Protein AF-A0A965PL18-F1 (afdb_monomer)

Nearest PDB structures (foldseek):
  7y1t-assembly1_A  TM=4.116E-01  e=9.329E-01  Homo sapiens

pLDDT: mean 89.75, std 8.04, range [64.19, 97.5]

Secondary structure (DSSP, 8-state):
--SEEEEEE-S-S-HHHHHHHHHHHHH-SSEEEEEE---HHHHHH-EEE-TT--EEE---S-EEEE-TTS-EEEE---HHIIIIIIHHHHHHHHHHTTPPTT--S--EEEE----GGGGGG----SSTTEEEE-HHHHTT--HHHHHHHHHHTT-

Mean predicted aligned error: 6.05 Å

Foldseek 3Di:
DDQEAEAQDQVPDDPVVVVVVVVCCVPDPHYYHYWWPYHPVVLQPDWDADPVGDTDGDRQDWDWDADPVRDTDIDPRPCCCVPRPVVRVVVVCCVVQVPDPPDQDAREEAEDAQALVRVVVDDFDPHNNYGYDHVNNVVNGHPVNVVVVCVVVVD

Structure (mmCIF, N/CA/C/O backbone):
data_AF-A0A965PL18-F1
#
_entry.id   AF-A0A965PL18-F1
#
loop_
_atom_site.group_PDB
_atom_site.id
_atom_site.type_symbol
_atom_site.label_atom_id
_atom_site.label_alt_id
_atom_site.label_comp_id
_atom_site.label_asym_id
_atom_site.label_entity_id
_atom_site.label_seq_id
_atom_site.pdbx_PDB_ins_code
_atom_site.Cartn_x
_atom_site.Cartn_y
_atom_site.Cartn_z
_atom_site.occupancy
_atom_site.B_iso_or_equiv
_atom_site.auth_seq_id
_atom_site.auth_comp_id
_atom_site.auth_asym_id
_atom_site.auth_atom_id
_atom_site.pdbx_PDB_model_num
ATOM 1 N N . MET A 1 1 ? -12.264 3.794 13.728 1.00 83.81 1 MET A N 1
ATOM 2 C CA . MET A 1 1 ? -12.658 3.242 12.414 1.00 83.81 1 MET A CA 1
ATOM 3 C C . MET A 1 1 ? -11.939 4.048 11.337 1.00 83.81 1 MET A C 1
ATOM 5 O O . MET A 1 1 ? -11.843 5.251 11.543 1.00 83.81 1 MET A O 1
ATOM 9 N N . PRO A 1 2 ? -11.381 3.442 10.273 1.00 92.56 2 PRO A N 1
ATOM 10 C CA . PRO A 1 2 ? -10.757 4.189 9.177 1.00 92.56 2 PRO A CA 1
ATOM 11 C C . PRO A 1 2 ? -11.773 5.023 8.385 1.00 92.56 2 PRO A C 1
ATOM 13 O O . PRO A 1 2 ? -12.893 4.565 8.168 1.00 92.56 2 PRO A O 1
ATOM 16 N N . ASP A 1 3 ? -11.365 6.201 7.908 1.00 95.56 3 ASP A N 1
ATOM 17 C CA . ASP A 1 3 ? -12.209 7.070 7.071 1.00 95.56 3 ASP A CA 1
ATOM 18 C C . ASP A 1 3 ? -12.338 6.550 5.628 1.00 95.56 3 ASP A C 1
ATOM 20 O O . ASP A 1 3 ? -13.369 6.710 4.975 1.00 95.56 3 ASP A O 1
ATOM 24 N N . PHE A 1 4 ? -11.275 5.928 5.111 1.00 96.31 4 PHE A N 1
ATOM 25 C CA . PHE A 1 4 ? -11.208 5.344 3.772 1.00 96.31 4 PHE A CA 1
ATOM 26 C C . PHE A 1 4 ? -10.039 4.353 3.663 1.00 96.31 4 PHE A C 1
ATOM 28 O O . PHE A 1 4 ? -9.120 4.346 4.485 1.00 96.31 4 PHE A O 1
ATOM 35 N N . ALA A 1 5 ? -10.033 3.553 2.596 1.00 96.44 5 ALA A N 1
ATOM 36 C CA . ALA A 1 5 ? -8.890 2.741 2.181 1.00 96.44 5 ALA A CA 1
ATOM 37 C C . ALA A 1 5 ? -8.351 3.188 0.819 1.00 96.44 5 ALA A C 1
ATOM 39 O O . ALA A 1 5 ? -9.059 3.798 0.019 1.00 96.44 5 ALA A O 1
ATOM 40 N N . ILE A 1 6 ? -7.087 2.864 0.541 1.00 96.50 6 ILE A N 1
ATOM 41 C CA . ILE A 1 6 ? -6.459 3.094 -0.762 1.00 96.50 6 ILE A CA 1
ATOM 42 C C . ILE A 1 6 ? -5.868 1.774 -1.255 1.00 96.50 6 ILE A C 1
ATOM 44 O O . ILE A 1 6 ? -5.044 1.171 -0.570 1.00 96.50 6 ILE A O 1
ATOM 48 N N . PHE A 1 7 ? -6.260 1.356 -2.456 1.00 95.88 7 PHE A N 1
ATOM 49 C CA . PHE A 1 7 ? -5.701 0.201 -3.151 1.00 95.88 7 PHE A CA 1
ATOM 50 C C . PHE A 1 7 ? -4.806 0.678 -4.300 1.00 95.88 7 PHE A C 1
ATOM 52 O O . PHE A 1 7 ? -5.265 1.396 -5.188 1.00 95.88 7 PHE A O 1
ATOM 59 N N . ALA A 1 8 ? -3.525 0.306 -4.265 1.00 94.75 8 ALA A N 1
ATOM 60 C CA . ALA A 1 8 ? -2.568 0.631 -5.319 1.00 94.75 8 ALA A CA 1
ATOM 61 C C . ALA A 1 8 ? -2.538 -0.477 -6.377 1.00 94.75 8 ALA A C 1
ATOM 63 O O . ALA A 1 8 ? -1.843 -1.479 -6.211 1.00 94.75 8 ALA A O 1
ATOM 64 N N . ASP A 1 9 ? -3.298 -0.273 -7.447 1.00 93.62 9 ASP A N 1
ATOM 65 C CA . ASP A 1 9 ? -3.442 -1.207 -8.554 1.00 93.62 9 ASP A CA 1
ATOM 66 C C . ASP A 1 9 ? -2.266 -1.091 -9.532 1.00 93.62 9 ASP A C 1
ATOM 68 O O . ASP A 1 9 ? -2.050 -0.055 -10.175 1.00 93.62 9 ASP A O 1
ATOM 72 N N . THR A 1 10 ? -1.503 -2.177 -9.638 1.00 89.00 10 THR A N 1
ATOM 73 C CA . THR A 1 10 ? -0.370 -2.294 -10.563 1.00 89.00 10 THR A CA 1
ATOM 74 C C . THR A 1 10 ? -0.778 -2.785 -11.953 1.00 89.00 10 THR A C 1
ATOM 76 O O . THR A 1 10 ? 0.070 -2.802 -12.843 1.00 89.00 10 THR A O 1
ATOM 79 N N . GLN A 1 11 ? -2.053 -3.157 -12.143 1.00 90.00 11 GLN A N 1
ATOM 80 C CA . GLN A 1 11 ? -2.623 -3.762 -13.358 1.00 90.00 11 GLN A CA 1
ATOM 81 C C . GLN A 1 11 ? -1.965 -5.085 -13.791 1.00 90.00 11 GLN A C 1
ATOM 83 O O . GLN A 1 11 ? -2.224 -5.577 -14.886 1.00 90.00 11 GLN A O 1
ATOM 88 N N . ASP A 1 12 ? -1.134 -5.662 -12.922 1.00 88.75 12 ASP A N 1
ATOM 89 C CA . ASP A 1 12 ? -0.514 -6.982 -13.065 1.00 88.75 12 ASP A CA 1
ATOM 90 C C . ASP A 1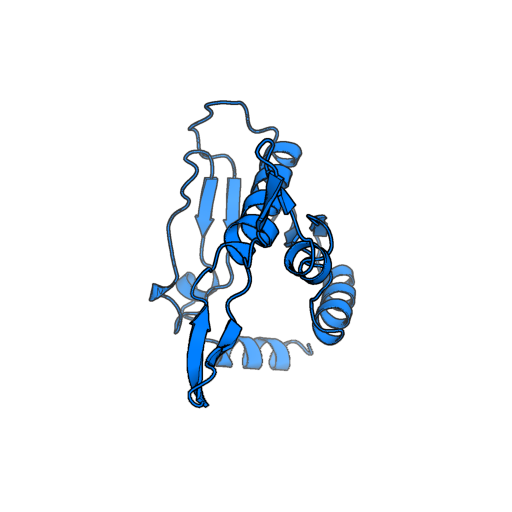 12 ? -0.749 -7.832 -11.795 1.00 88.75 12 ASP A C 1
ATOM 92 O O . ASP A 1 12 ? -0.023 -8.791 -11.532 1.00 88.75 12 ASP A O 1
ATOM 96 N N . GLU A 1 13 ? -1.737 -7.470 -10.965 1.00 90.19 13 GLU A N 1
ATOM 97 C CA . GLU A 1 13 ? -2.132 -8.303 -9.826 1.00 90.19 13 GLU A CA 1
ATOM 98 C C . GLU A 1 13 ? -2.907 -9.545 -10.334 1.00 90.19 13 GLU A C 1
ATOM 100 O O . GLU A 1 13 ? -3.606 -9.467 -11.348 1.00 90.19 13 GLU A O 1
ATOM 105 N N . PRO A 1 14 ? -2.817 -10.707 -9.663 1.00 93.69 14 PRO A N 1
ATOM 106 C CA . PRO A 1 14 ? -3.575 -11.894 -10.056 1.00 93.69 14 PRO A CA 1
ATOM 107 C C . PRO A 1 14 ? -5.095 -11.676 -10.040 1.00 93.69 14 PRO A C 1
ATOM 109 O O . PRO A 1 14 ? -5.617 -10.918 -9.223 1.00 93.69 14 PRO A O 1
ATOM 112 N N . GLU A 1 15 ? -5.834 -12.429 -10.861 1.00 94.88 15 GLU A N 1
ATOM 113 C CA . GLU A 1 15 ? -7.306 -12.359 -10.922 1.00 94.88 15 GLU A CA 1
ATOM 114 C C . GLU A 1 15 ? -7.969 -12.568 -9.546 1.00 94.88 15 GLU A C 1
ATOM 116 O O . GLU A 1 15 ? -8.959 -11.916 -9.213 1.00 94.88 15 GLU A O 1
ATOM 121 N N . SER A 1 16 ? -7.393 -13.436 -8.707 1.00 95.69 16 SER A N 1
ATOM 122 C CA . SER A 1 16 ? -7.862 -13.674 -7.338 1.00 95.69 16 SER A CA 1
ATOM 123 C C . SER A 1 16 ? -7.833 -12.414 -6.465 1.00 95.69 16 SER A C 1
ATOM 125 O O . SER A 1 16 ? -8.732 -12.229 -5.645 1.00 95.69 16 SER A O 1
ATOM 127 N N . VAL A 1 17 ? -6.862 -11.516 -6.668 1.00 94.88 17 VAL A N 1
ATOM 128 C CA . VAL A 1 17 ? -6.768 -10.240 -5.941 1.00 94.88 17 VAL A CA 1
ATOM 129 C C . VAL A 1 17 ? -7.922 -9.322 -6.324 1.00 94.88 17 VAL A C 1
ATOM 131 O O . VAL A 1 17 ? -8.533 -8.715 -5.446 1.00 94.88 17 VAL A O 1
ATOM 134 N N . TYR A 1 18 ? -8.268 -9.249 -7.611 1.00 95.56 18 TYR A N 1
ATOM 135 C CA . TYR A 1 18 ? -9.401 -8.444 -8.071 1.00 95.56 18 TYR A CA 1
ATOM 136 C C . TYR A 1 18 ? -10.740 -9.004 -7.581 1.00 95.56 18 TYR A C 1
ATOM 138 O O . TYR A 1 18 ? -11.554 -8.245 -7.057 1.00 95.56 18 TYR A O 1
ATOM 146 N N . LYS A 1 19 ? -10.932 -10.331 -7.638 1.00 96.06 19 LYS A N 1
ATOM 147 C CA . LYS A 1 19 ? -12.116 -11.001 -7.062 1.00 96.06 19 LYS A CA 1
ATOM 148 C C . LYS A 1 19 ? -12.283 -10.666 -5.581 1.00 96.06 19 LYS A C 1
ATOM 150 O O . LYS A 1 19 ? -13.376 -10.314 -5.139 1.00 96.06 19 LYS A O 1
ATOM 155 N N . TRP A 1 20 ? -11.188 -10.727 -4.825 1.00 94.56 20 TRP A N 1
ATOM 156 C CA . TRP A 1 20 ? -11.195 -10.398 -3.405 1.00 94.56 20 TRP A CA 1
ATOM 157 C C . TRP A 1 20 ? -11.470 -8.914 -3.144 1.00 94.56 20 TRP A C 1
ATOM 159 O O . TRP A 1 20 ? -12.250 -8.573 -2.257 1.00 94.56 20 TRP A O 1
ATOM 169 N N . LEU A 1 21 ? -10.894 -8.016 -3.946 1.00 95.38 21 LEU A N 1
ATOM 170 C CA . LEU A 1 21 ? -11.158 -6.581 -3.858 1.00 95.38 21 LEU A CA 1
ATOM 171 C C . LEU A 1 21 ? -12.643 -6.262 -4.085 1.00 95.38 21 LEU A C 1
ATOM 173 O O . LEU A 1 21 ? -13.212 -5.453 -3.352 1.00 95.38 21 LEU A O 1
ATOM 177 N N . ASP A 1 22 ? -13.279 -6.892 -5.070 1.00 95.25 22 ASP A N 1
ATOM 178 C CA . ASP A 1 22 ? -14.699 -6.683 -5.361 1.00 95.25 22 ASP A CA 1
ATOM 179 C C . ASP A 1 22 ? -15.621 -7.250 -4.282 1.00 95.25 22 ASP A C 1
ATOM 181 O O . ASP A 1 22 ? -16.677 -6.674 -4.015 1.00 95.25 22 ASP A O 1
ATOM 185 N N . TYR A 1 23 ?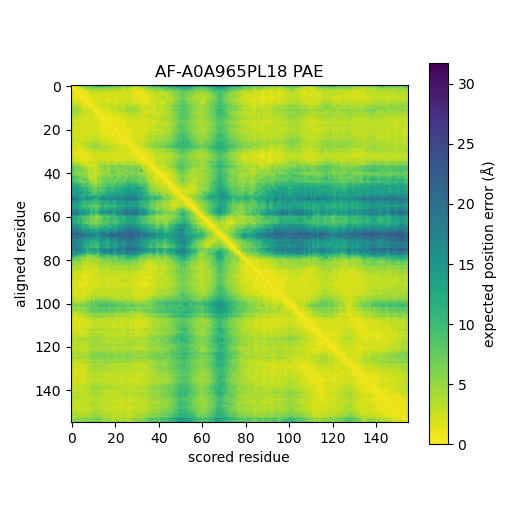 -15.212 -8.330 -3.617 1.00 94.44 23 TYR A N 1
ATOM 186 C CA . TYR A 1 23 ? -15.882 -8.821 -2.417 1.00 94.44 23 TYR A CA 1
ATOM 187 C C . TYR A 1 23 ? -15.748 -7.827 -1.251 1.00 94.44 23 TYR A C 1
ATOM 189 O O . TYR A 1 23 ? -16.755 -7.382 -0.698 1.00 94.44 23 TYR A O 1
ATOM 197 N N . ILE A 1 24 ? -14.523 -7.388 -0.939 1.00 93.69 24 ILE A N 1
ATOM 198 C CA . ILE A 1 24 ? -14.233 -6.459 0.163 1.00 93.69 24 ILE A CA 1
ATOM 199 C C . ILE A 1 24 ? -14.988 -5.130 0.010 1.00 93.69 24 ILE A C 1
ATOM 201 O O . ILE A 1 24 ? -15.517 -4.603 0.989 1.00 93.69 24 ILE A O 1
ATOM 205 N N . LYS A 1 25 ? -15.089 -4.589 -1.211 1.00 94.25 25 LYS A N 1
ATOM 206 C CA . LYS A 1 25 ? -15.848 -3.353 -1.484 1.00 94.25 25 LYS A CA 1
ATOM 207 C C . LYS A 1 25 ? -17.307 -3.418 -1.022 1.00 94.25 25 LYS A C 1
ATOM 209 O O . LYS A 1 25 ? -17.872 -2.370 -0.735 1.00 94.25 25 LYS A O 1
ATOM 214 N N . LYS A 1 26 ? -17.918 -4.608 -0.988 1.00 94.00 26 LYS A N 1
ATOM 215 C CA . LYS A 1 26 ? -19.327 -4.793 -0.606 1.00 94.00 26 LYS A CA 1
ATOM 216 C C . LYS A 1 26 ? -19.528 -4.831 0.907 1.00 94.00 26 LYS A C 1
ATOM 218 O O . LYS A 1 26 ? -20.599 -4.468 1.374 1.00 94.00 26 LYS A O 1
ATOM 223 N N . ILE A 1 27 ? -18.521 -5.287 1.650 1.00 93.31 27 ILE A N 1
ATOM 224 C CA . ILE A 1 27 ? -18.616 -5.504 3.102 1.00 93.31 27 ILE A CA 1
ATOM 225 C C . ILE A 1 27 ? -18.036 -4.347 3.921 1.00 93.31 27 ILE A C 1
ATOM 227 O O . ILE A 1 27 ? -18.384 -4.190 5.089 1.00 93.31 27 ILE A O 1
ATOM 231 N N . LEU A 1 28 ? -17.136 -3.541 3.347 1.00 92.62 28 LEU A N 1
ATOM 232 C CA . LEU A 1 28 ? -16.506 -2.452 4.087 1.00 92.62 28 LEU A CA 1
ATOM 233 C C . LEU A 1 28 ? -17.447 -1.247 4.245 1.00 92.62 28 LEU A C 1
ATOM 235 O O . LEU A 1 28 ? -18.054 -0.809 3.270 1.00 92.62 28 LEU A O 1
ATOM 239 N N . PRO A 1 29 ? -17.494 -0.629 5.440 1.00 94.44 29 PRO A N 1
ATOM 240 C CA . PRO A 1 29 ? -18.356 0.523 5.706 1.00 94.44 29 PRO A CA 1
ATOM 241 C C . PRO A 1 29 ? -17.775 1.855 5.197 1.00 94.44 29 PRO A C 1
ATOM 243 O O . PRO A 1 29 ? -18.353 2.911 5.435 1.00 94.44 29 PRO A O 1
ATOM 246 N N . PHE A 1 30 ? -16.616 1.834 4.534 1.00 94.50 30 PHE A N 1
ATOM 247 C CA . PHE A 1 30 ? -15.914 3.023 4.055 1.00 94.50 30 PHE A CA 1
ATOM 248 C C . PHE A 1 30 ? -15.434 2.850 2.613 1.00 94.50 30 PHE A C 1
ATOM 250 O O . PHE A 1 30 ? -15.252 1.742 2.105 1.00 94.50 30 PHE A O 1
ATOM 257 N N . LYS A 1 31 ? -15.189 3.978 1.942 1.00 95.12 31 LYS A N 1
ATOM 258 C CA . LYS A 1 31 ? -14.807 4.005 0.528 1.00 95.12 31 LYS A CA 1
ATOM 259 C C . LYS A 1 31 ? -13.388 3.476 0.310 1.00 95.12 31 LYS A C 1
ATOM 261 O O . LYS A 1 31 ? -12.456 3.843 1.025 1.00 95.12 31 LYS A O 1
ATOM 266 N N . ILE A 1 32 ? -13.210 2.691 -0.752 1.00 96.69 32 ILE A N 1
ATOM 267 C CA . ILE A 1 32 ? -11.893 2.28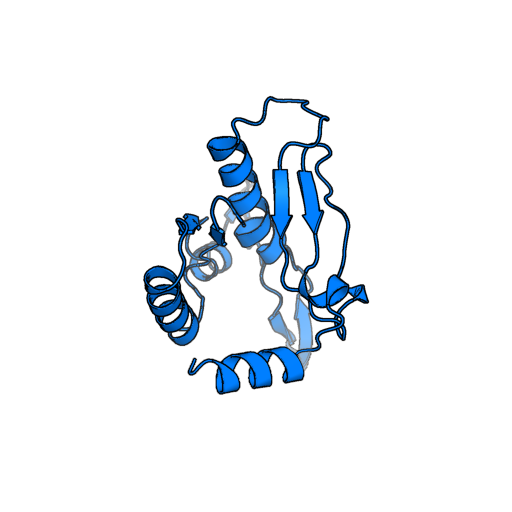6 -1.257 1.00 96.69 32 ILE A CA 1
ATOM 268 C C . ILE A 1 32 ? -11.544 3.138 -2.482 1.00 96.69 32 ILE A C 1
ATOM 270 O O . ILE A 1 32 ? -12.243 3.113 -3.495 1.00 96.69 32 ILE A O 1
ATOM 274 N N . HIS A 1 33 ? -10.446 3.883 -2.410 1.00 96.69 33 HIS A N 1
ATOM 275 C CA . HIS A 1 33 ? -9.883 4.610 -3.542 1.00 96.69 33 HIS A CA 1
ATOM 276 C C . HIS A 1 33 ? -8.875 3.731 -4.279 1.00 96.69 33 HIS A C 1
ATOM 278 O O . HIS A 1 33 ? -7.837 3.375 -3.727 1.00 96.69 33 HIS A O 1
ATOM 284 N N . ILE A 1 34 ? -9.155 3.411 -5.539 1.00 95.94 34 ILE A N 1
ATOM 285 C CA . ILE A 1 34 ? -8.205 2.705 -6.400 1.00 95.94 34 ILE A CA 1
ATOM 286 C C . ILE A 1 34 ? -7.306 3.738 -7.073 1.00 95.94 34 ILE A C 1
ATOM 288 O O . ILE A 1 34 ? -7.788 4.709 -7.658 1.00 95.94 34 ILE A O 1
ATOM 292 N N . VAL A 1 35 ? -5.996 3.546 -6.967 1.00 95.44 35 VAL A N 1
ATOM 293 C CA . VAL A 1 35 ? -4.984 4.393 -7.599 1.00 95.44 35 VAL A CA 1
ATOM 294 C C . VAL A 1 35 ? -4.065 3.527 -8.434 1.00 95.44 35 VAL A C 1
ATOM 296 O O . VAL A 1 35 ? -3.696 2.438 -8.014 1.00 95.44 35 VAL A O 1
ATOM 299 N N . THR A 1 36 ? -3.662 4.019 -9.598 1.00 92.38 36 THR A N 1
ATOM 300 C CA . THR A 1 36 ? -2.743 3.297 -10.477 1.00 92.38 36 THR A CA 1
ATOM 301 C C . THR A 1 36 ? -1.682 4.236 -11.041 1.00 92.38 36 THR A C 1
ATOM 303 O O . THR A 1 36 ? -1.901 5.444 -11.174 1.00 92.38 36 THR A O 1
ATOM 306 N N . LYS A 1 37 ? -0.512 3.677 -11.359 1.00 87.56 37 LYS A N 1
ATOM 307 C CA . LYS A 1 37 ? 0.528 4.323 -12.174 1.00 87.56 37 LYS A CA 1
ATOM 308 C C . LYS A 1 37 ? 0.541 3.754 -13.609 1.00 87.56 37 LYS A C 1
ATOM 310 O O . LYS A 1 37 ? 1.455 4.039 -14.377 1.00 87.56 37 LYS A O 1
ATOM 315 N N . GLY A 1 38 ? -0.475 2.969 -13.966 1.00 87.06 38 GLY A N 1
ATOM 316 C CA . GLY A 1 38 ? -0.514 2.146 -15.168 1.00 87.06 38 GLY A CA 1
ATOM 317 C C . GLY A 1 38 ? 0.109 0.772 -14.939 1.00 87.06 38 GLY A C 1
ATOM 318 O O . GLY A 1 38 ? 0.497 0.430 -13.818 1.00 87.06 38 GLY A O 1
ATOM 319 N N . LYS A 1 39 ? 0.216 0.013 -16.027 1.00 84.81 39 LYS A N 1
ATOM 320 C CA . LYS A 1 39 ? 0.678 -1.370 -16.027 1.00 84.81 39 LYS A CA 1
ATOM 321 C C . LYS A 1 39 ? 2.181 -1.474 -15.788 1.00 84.81 39 LYS A C 1
ATOM 323 O O . LYS A 1 39 ? 2.989 -0.776 -16.415 1.00 84.81 39 LYS A O 1
ATOM 328 N N . LEU A 1 40 ? 2.567 -2.310 -14.829 1.00 81.75 40 LEU A N 1
ATOM 329 C CA . LEU A 1 40 ? 3.960 -2.491 -14.428 1.00 81.75 40 LEU A CA 1
ATOM 330 C C . LEU A 1 40 ? 4.760 -3.200 -15.532 1.00 81.75 40 LEU A C 1
ATOM 332 O O . LEU A 1 40 ? 5.883 -2.782 -15.828 1.00 81.75 40 LEU A O 1
ATOM 336 N N . SER A 1 41 ? 4.174 -4.212 -16.169 1.00 81.62 41 SER A N 1
ATOM 337 C CA . SER A 1 41 ? 4.762 -4.972 -17.275 1.00 81.62 41 SER A CA 1
ATOM 338 C C . SER A 1 41 ? 5.051 -4.088 -18.490 1.00 81.62 41 SER A C 1
ATOM 340 O O . SER A 1 41 ? 6.180 -4.094 -18.982 1.00 81.62 41 SER A O 1
ATOM 342 N N . ASP A 1 42 ? 4.114 -3.227 -18.893 1.00 83.75 42 ASP A N 1
ATOM 343 C CA . ASP A 1 42 ? 4.322 -2.290 -20.007 1.00 83.75 42 ASP A CA 1
ATOM 344 C C . ASP A 1 42 ? 5.506 -1.347 -19.745 1.00 83.75 42 ASP A C 1
ATOM 346 O O . ASP A 1 42 ? 6.342 -1.103 -20.619 1.00 83.75 42 ASP A O 1
ATOM 350 N N . SER A 1 43 ? 5.631 -0.831 -18.518 1.00 80.06 43 SER A N 1
ATOM 351 C CA . SER A 1 43 ? 6.766 0.028 -18.170 1.00 80.06 43 SER A CA 1
ATOM 352 C C . SER A 1 43 ? 8.091 -0.727 -18.101 1.00 80.06 43 SER A C 1
ATOM 354 O O . SER A 1 43 ? 9.132 -0.099 -18.310 1.00 80.06 43 SER A O 1
ATOM 356 N N . ALA A 1 44 ? 8.081 -2.014 -17.759 1.00 77.94 44 ALA A N 1
ATOM 357 C CA . ALA A 1 44 ? 9.287 -2.834 -17.708 1.00 77.94 44 ALA A CA 1
ATOM 358 C C . ALA A 1 44 ? 9.805 -3.167 -19.116 1.00 77.94 44 ALA A C 1
ATOM 360 O O . ALA A 1 44 ? 11.015 -3.203 -19.328 1.00 77.94 44 ALA A O 1
ATOM 361 N N . LEU A 1 45 ? 8.898 -3.342 -20.081 1.00 81.06 45 LEU A N 1
ATOM 362 C CA . LEU A 1 45 ? 9.221 -3.645 -21.478 1.00 81.06 45 LEU A CA 1
ATOM 363 C C . LEU A 1 45 ? 9.594 -2.402 -22.302 1.00 81.06 45 LEU A C 1
ATOM 365 O O . LEU A 1 45 ? 10.137 -2.515 -23.401 1.00 81.06 45 LEU A O 1
ATOM 369 N N . LYS A 1 46 ? 9.334 -1.198 -21.785 1.00 82.50 46 LYS A N 1
ATOM 370 C CA . LYS A 1 46 ? 9.596 0.048 -22.508 1.00 82.50 46 LYS A CA 1
ATOM 371 C C . LYS A 1 46 ? 11.093 0.354 -22.609 1.00 82.50 46 LYS A C 1
ATOM 373 O O . LYS A 1 46 ? 11.733 0.727 -21.622 1.00 82.50 46 LYS A O 1
ATOM 378 N N . MET A 1 47 ? 11.625 0.314 -23.831 1.00 81.81 47 MET A N 1
ATOM 379 C CA . MET A 1 47 ? 12.961 0.824 -24.133 1.00 81.81 47 MET A CA 1
ATOM 380 C C . MET A 1 47 ? 12.974 2.355 -24.099 1.00 81.81 47 MET A C 1
ATOM 382 O O . MET A 1 47 ? 12.133 3.012 -24.714 1.00 81.81 47 MET A O 1
ATOM 386 N N . ARG A 1 48 ? 13.927 2.935 -23.369 1.00 82.56 48 ARG A N 1
ATOM 387 C CA . ARG A 1 48 ? 14.120 4.385 -23.267 1.00 82.56 48 ARG A CA 1
ATOM 388 C C . ARG A 1 48 ? 15.362 4.791 -24.042 1.00 82.56 48 ARG A C 1
ATOM 390 O O . ARG A 1 48 ? 16.321 4.028 -24.102 1.00 82.56 48 ARG A O 1
ATOM 397 N N . VAL A 1 49 ? 15.327 5.988 -24.617 1.00 85.75 49 VAL A N 1
ATOM 398 C CA . VAL A 1 49 ? 16.446 6.575 -25.358 1.00 85.75 49 VAL A CA 1
ATOM 399 C C . VAL A 1 49 ? 16.802 7.894 -24.687 1.00 85.75 49 VAL A C 1
ATOM 401 O O . VAL A 1 49 ? 15.923 8.726 -24.458 1.00 85.75 49 VAL A O 1
ATOM 404 N N . THR A 1 50 ? 18.059 8.056 -24.297 1.00 86.81 50 THR A N 1
ATOM 405 C CA . THR A 1 50 ? 18.573 9.326 -23.775 1.00 86.81 50 THR A CA 1
ATOM 406 C C . THR A 1 50 ? 18.771 10.339 -24.907 1.00 86.81 50 THR A C 1
ATOM 408 O O . THR A 1 50 ? 18.761 9.983 -26.084 1.00 86.81 50 THR A O 1
ATOM 411 N N . SER A 1 51 ? 18.969 11.616 -24.571 1.00 86.19 51 SER A N 1
ATOM 412 C CA . SER A 1 51 ? 19.222 12.670 -25.568 1.00 86.19 51 SER A CA 1
ATOM 413 C C . SER A 1 51 ? 20.491 12.433 -26.398 1.00 86.19 51 SER A C 1
ATOM 415 O O . SER A 1 51 ? 20.559 12.873 -27.537 1.00 86.19 51 SER A O 1
ATOM 417 N N . ASP A 1 52 ? 21.473 11.709 -25.852 1.00 89.75 52 ASP A N 1
ATOM 418 C CA . ASP A 1 52 ? 22.692 11.240 -26.529 1.00 89.75 52 ASP A CA 1
ATOM 419 C C . ASP A 1 52 ? 22.502 9.909 -27.290 1.00 89.75 52 ASP A C 1
ATOM 421 O O . ASP A 1 52 ? 23.471 9.308 -27.744 1.00 89.75 52 ASP A O 1
ATOM 425 N N . GLY A 1 53 ? 21.263 9.423 -27.440 1.00 87.25 53 GLY A N 1
ATOM 426 C CA . GLY A 1 53 ? 20.924 8.262 -28.273 1.00 87.25 53 GLY A CA 1
ATOM 427 C C . GLY A 1 53 ? 21.129 6.892 -27.618 1.00 87.25 53 GLY A C 1
ATOM 428 O O . GLY A 1 53 ? 20.859 5.865 -28.247 1.00 87.25 53 GLY A O 1
ATOM 429 N N . ARG A 1 54 ? 21.567 6.832 -26.353 1.00 85.69 54 ARG A N 1
ATOM 430 C CA . ARG A 1 54 ? 21.773 5.560 -25.645 1.00 85.69 54 ARG A CA 1
ATOM 431 C C . ARG A 1 54 ? 20.438 4.917 -25.302 1.00 85.69 54 ARG A C 1
ATOM 433 O O . ARG A 1 54 ? 19.547 5.551 -24.736 1.00 85.69 54 ARG A O 1
ATOM 440 N N . LYS A 1 55 ? 20.321 3.628 -25.6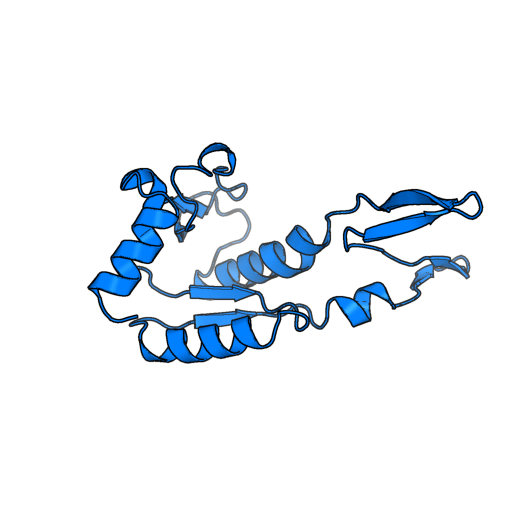12 1.00 84.69 55 LYS A N 1
ATOM 441 C CA . LYS A 1 55 ? 19.140 2.820 -25.308 1.00 84.69 55 LYS A CA 1
ATOM 442 C C . LYS A 1 55 ? 19.323 2.117 -23.969 1.00 84.69 55 LYS A C 1
ATOM 444 O O . LYS A 1 55 ? 20.342 1.472 -23.746 1.00 84.69 55 LYS A O 1
ATOM 449 N N . PHE A 1 56 ? 18.339 2.227 -23.087 1.00 77.06 56 PHE A N 1
ATOM 450 C CA . PHE A 1 56 ? 18.349 1.547 -21.795 1.00 77.06 56 PHE A CA 1
ATOM 451 C C . PHE A 1 56 ? 16.934 1.173 -21.364 1.00 77.06 56 PHE A C 1
ATOM 453 O O . PHE A 1 56 ? 15.968 1.889 -21.643 1.00 77.06 56 PHE A O 1
ATOM 460 N N . SER A 1 57 ? 16.791 0.039 -20.683 1.00 73.31 57 SER A N 1
ATOM 461 C CA . SER A 1 57 ? 15.555 -0.338 -19.996 1.00 73.31 57 SER A CA 1
ATOM 462 C C . SER A 1 57 ? 15.700 -0.026 -18.514 1.00 73.31 57 SER A C 1
ATOM 464 O O . SER A 1 57 ? 16.788 -0.072 -17.941 1.00 73.31 57 SER A O 1
ATOM 466 N N . THR A 1 58 ? 14.588 0.311 -17.868 1.00 69.56 58 THR A N 1
ATOM 467 C CA . THR A 1 58 ? 14.547 0.415 -16.410 1.00 69.56 58 THR A CA 1
ATOM 468 C C . THR A 1 58 ? 13.860 -0.820 -15.858 1.00 69.56 58 THR A C 1
ATOM 470 O O . THR A 1 58 ? 12.633 -0.855 -15.779 1.00 69.56 58 THR A O 1
ATOM 473 N N . THR A 1 59 ? 14.632 -1.828 -15.463 1.00 68.00 59 THR A N 1
ATOM 474 C CA . THR A 1 59 ? 14.077 -3.011 -14.800 1.00 68.00 59 THR A CA 1
ATOM 475 C C . THR A 1 59 ? 13.821 -2.680 -13.334 1.00 68.00 59 THR A C 1
ATOM 477 O O . THR A 1 59 ? 14.733 -2.687 -12.515 1.00 68.00 59 THR A O 1
ATOM 480 N N . SER A 1 60 ? 12.580 -2.329 -12.994 1.00 70.00 60 SER A N 1
ATOM 481 C CA . SER A 1 60 ? 12.163 -2.047 -11.610 1.00 70.00 60 SER A CA 1
ATOM 482 C C . SER A 1 60 ? 11.620 -3.266 -10.865 1.00 70.00 60 SER A C 1
ATOM 484 O O . SER A 1 60 ? 11.269 -3.151 -9.688 1.00 70.00 60 SER A O 1
ATOM 486 N N . ILE A 1 61 ? 11.487 -4.390 -11.574 1.00 77.88 61 ILE A N 1
ATOM 487 C CA . ILE A 1 61 ? 10.936 -5.651 -11.084 1.00 77.88 61 ILE A CA 1
ATOM 488 C C . ILE A 1 61 ? 12.106 -6.556 -10.687 1.00 77.88 61 ILE A C 1
ATOM 490 O O . ILE A 1 61 ? 13.002 -6.769 -11.507 1.00 77.88 61 ILE A O 1
ATOM 494 N N . PRO A 1 62 ? 12.112 -7.106 -9.463 1.00 75.25 62 PRO A N 1
ATOM 495 C CA . PRO A 1 62 ? 13.102 -8.099 -9.095 1.00 75.25 62 PRO A CA 1
ATOM 496 C C . PRO A 1 62 ? 12.847 -9.374 -9.898 1.00 75.25 62 PRO A C 1
ATOM 498 O O . PRO A 1 62 ? 11.783 -9.978 -9.778 1.00 75.25 62 PRO A O 1
ATOM 501 N N . LEU A 1 63 ? 13.822 -9.778 -10.706 1.00 78.50 63 LEU A N 1
ATOM 502 C CA . LEU A 1 63 ? 13.729 -10.978 -11.528 1.00 78.50 63 LEU A CA 1
ATOM 503 C C . LEU A 1 63 ? 15.031 -11.769 -11.483 1.00 78.50 63 LEU A C 1
ATOM 505 O O . LEU A 1 63 ? 16.113 -11.214 -11.265 1.00 78.50 63 LEU A O 1
ATOM 509 N N . PHE A 1 64 ? 14.902 -13.077 -11.657 1.00 80.88 64 PHE A N 1
ATOM 510 C CA . PHE A 1 64 ? 16.033 -13.960 -11.886 1.00 80.88 64 PHE A CA 1
ATOM 511 C C . PHE A 1 64 ? 16.291 -14.023 -13.390 1.00 80.88 64 PHE A C 1
ATOM 513 O O . PHE A 1 64 ? 15.353 -14.090 -14.181 1.00 80.88 64 PHE A O 1
ATOM 520 N N . SER A 1 65 ? 17.557 -13.953 -13.775 1.00 76.62 65 SER A N 1
ATOM 521 C CA . SER A 1 65 ? 18.005 -13.985 -15.165 1.00 76.62 65 SER A CA 1
ATOM 522 C C . SER A 1 65 ? 19.075 -15.053 -15.313 1.00 76.62 65 SER A C 1
ATOM 524 O O . SER A 1 65 ? 19.950 -15.149 -14.457 1.00 76.62 65 SER A O 1
ATOM 526 N N . HIS A 1 66 ? 19.055 -15.813 -16.398 1.00 79.00 66 HIS A N 1
ATOM 527 C CA . HIS A 1 66 ? 20.163 -16.705 -16.724 1.00 79.00 66 HIS A CA 1
ATOM 528 C C . HIS A 1 66 ? 21.252 -15.925 -17.462 1.00 79.00 66 HIS A C 1
ATOM 530 O O . HIS A 1 66 ? 20.954 -15.191 -18.404 1.00 79.00 66 HIS A O 1
ATOM 536 N N . GLY A 1 67 ? 22.495 -16.048 -16.999 1.00 74.38 67 GLY A N 1
ATOM 537 C CA . GLY A 1 67 ? 23.669 -15.636 -17.762 1.00 74.38 67 GLY A CA 1
ATOM 538 C C . GLY A 1 67 ? 23.948 -16.612 -18.904 1.00 74.38 67 GLY A C 1
ATOM 539 O O . GLY A 1 67 ? 23.450 -17.739 -18.902 1.00 74.38 67 GLY A O 1
ATOM 540 N N . GLU A 1 68 ? 24.769 -16.194 -19.866 1.00 76.50 68 GLU A N 1
ATOM 541 C CA . GLU A 1 68 ? 25.219 -17.055 -20.974 1.00 76.50 68 GLU A CA 1
ATOM 542 C C . GLU A 1 68 ? 25.972 -18.303 -20.482 1.00 76.50 68 GLU A C 1
ATOM 544 O O . GLU A 1 68 ? 25.946 -19.344 -21.128 1.00 76.50 68 GLU A O 1
ATOM 549 N N . ASP A 1 69 ? 26.581 -18.228 -19.297 1.00 81.19 69 ASP A N 1
ATOM 550 C CA . ASP A 1 69 ? 27.272 -19.325 -18.617 1.00 81.19 69 ASP A CA 1
ATOM 551 C C . ASP A 1 69 ? 26.332 -20.252 -17.817 1.00 81.19 69 ASP A C 1
ATOM 553 O O . ASP A 1 69 ? 26.790 -21.100 -17.050 1.00 81.19 69 ASP A O 1
ATOM 557 N N . GLY A 1 70 ? 25.013 -20.073 -17.944 1.00 79.00 70 GLY A N 1
ATOM 558 C CA . GLY A 1 70 ? 23.996 -20.836 -17.222 1.00 79.00 70 GLY A CA 1
ATOM 559 C C . GLY A 1 70 ? 23.832 -20.438 -15.752 1.00 79.00 70 GLY A C 1
ATOM 560 O O . GLY A 1 70 ? 22.929 -20.952 -15.083 1.00 79.00 70 GLY A O 1
ATOM 561 N N . LYS A 1 71 ? 24.640 -19.505 -15.224 1.00 81.38 71 LYS A N 1
ATOM 562 C CA . LYS A 1 71 ? 24.502 -19.052 -13.836 1.00 81.38 71 LYS A CA 1
ATOM 563 C C . LYS A 1 71 ? 23.244 -18.211 -13.662 1.00 81.38 71 LYS A C 1
ATOM 565 O O . LYS A 1 71 ? 22.894 -17.375 -14.494 1.00 81.38 71 LYS A O 1
ATOM 570 N N . ILE A 1 72 ? 22.576 -18.402 -12.527 1.00 79.62 72 ILE A N 1
ATOM 571 C CA . ILE A 1 72 ? 21.408 -17.606 -12.153 1.00 79.62 72 ILE A CA 1
ATOM 572 C C . ILE A 1 72 ? 21.893 -16.263 -11.597 1.00 79.62 72 ILE A C 1
ATOM 574 O O . ILE A 1 72 ? 22.376 -16.166 -10.469 1.00 79.62 72 ILE A O 1
ATOM 578 N N . GLY A 1 73 ? 21.745 -15.214 -12.396 1.00 76.06 73 GLY A N 1
ATOM 579 C CA . GLY A 1 73 ? 21.835 -13.827 -11.966 1.00 76.06 73 GLY A CA 1
ATOM 580 C C . GLY A 1 73 ? 20.536 -13.358 -11.309 1.00 76.06 73 GLY A C 1
ATOM 581 O O . GLY A 1 73 ? 19.441 -13.841 -11.604 1.00 76.06 73 GLY A O 1
ATOM 582 N N . LYS A 1 74 ? 20.645 -12.382 -10.405 1.00 75.19 74 LYS A N 1
ATOM 583 C CA . LYS A 1 74 ? 19.496 -11.743 -9.759 1.00 75.19 74 LYS A CA 1
ATOM 584 C C . LYS A 1 74 ? 19.525 -10.248 -10.016 1.00 75.19 74 LYS A C 1
ATOM 586 O O . LYS A 1 74 ? 20.406 -9.544 -9.525 1.00 75.19 74 LYS A O 1
ATOM 591 N N . ILE A 1 75 ? 18.510 -9.743 -10.705 1.00 72.12 75 ILE A N 1
ATOM 592 C CA . ILE A 1 75 ? 18.302 -8.307 -10.849 1.00 72.12 75 ILE A CA 1
ATOM 593 C C . ILE A 1 75 ? 17.647 -7.804 -9.561 1.00 72.12 75 ILE A C 1
ATOM 595 O O . ILE A 1 75 ? 16.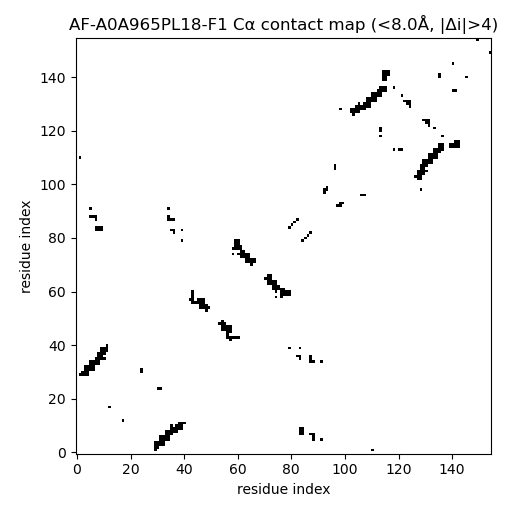478 -8.056 -9.278 1.00 72.12 75 ILE A O 1
ATOM 599 N N . GLY A 1 76 ? 18.442 -7.131 -8.729 1.00 64.19 76 GLY A N 1
ATOM 600 C CA . GLY A 1 76 ? 18.058 -6.727 -7.374 1.00 64.19 76 GLY A CA 1
ATOM 601 C C . GLY A 1 76 ? 17.247 -5.433 -7.270 1.00 64.19 76 GLY A C 1
ATOM 602 O O . GLY A 1 76 ? 16.930 -5.021 -6.152 1.00 64.19 76 GLY A O 1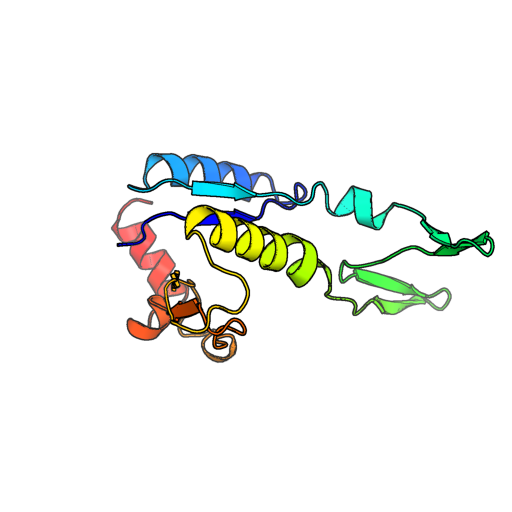
ATOM 603 N N . TYR A 1 77 ? 16.922 -4.767 -8.381 1.00 65.75 77 TYR A N 1
ATOM 604 C CA . TYR A 1 77 ? 16.208 -3.491 -8.346 1.00 65.75 77 TYR A CA 1
ATOM 605 C C . TYR A 1 77 ? 14.771 -3.689 -7.844 1.00 65.75 77 TYR A C 1
ATOM 607 O O . TYR A 1 77 ? 13.916 -4.235 -8.532 1.00 65.75 77 TYR A O 1
ATOM 615 N N . ARG A 1 78 ? 14.498 -3.218 -6.621 1.00 66.62 78 ARG A N 1
ATOM 616 C CA . ARG A 1 78 ? 13.167 -3.235 -5.984 1.00 66.62 78 ARG A CA 1
ATOM 617 C C . ARG A 1 78 ? 12.523 -1.849 -5.992 1.00 66.62 78 ARG A C 1
ATOM 619 O O . ARG A 1 78 ? 12.011 -1.384 -4.973 1.00 66.62 78 ARG A O 1
ATOM 626 N N . SER A 1 79 ? 12.602 -1.140 -7.115 1.00 75.62 79 SER A N 1
ATOM 627 C CA . SER A 1 79 ? 12.003 0.194 -7.231 1.00 75.62 79 SER A CA 1
ATOM 628 C C . SER A 1 79 ? 10.497 0.136 -7.507 1.00 75.62 79 SER A C 1
ATOM 630 O O . SER A 1 79 ? 9.806 1.110 -7.204 1.00 75.62 79 SER A O 1
ATOM 632 N N . CYS A 1 80 ? 9.952 -1.002 -7.964 1.00 77.50 80 CYS A N 1
ATOM 633 C CA . CYS A 1 80 ? 8.520 -1.155 -8.242 1.00 77.50 80 CYS A CA 1
ATOM 634 C C . CYS A 1 80 ? 7.633 -0.851 -7.023 1.00 77.50 80 CYS A C 1
ATOM 636 O O . CYS A 1 80 ? 6.677 -0.097 -7.160 1.00 77.50 80 CYS A O 1
ATOM 638 N N . THR A 1 81 ? 7.970 -1.327 -5.818 1.00 81.50 81 THR A N 1
ATOM 639 C CA . THR A 1 81 ? 7.175 -1.052 -4.605 1.00 81.50 81 THR A CA 1
ATOM 640 C C . THR A 1 81 ? 7.089 0.442 -4.309 1.00 81.50 81 THR A C 1
ATOM 642 O O . THR A 1 81 ? 6.019 0.963 -3.999 1.00 81.50 81 THR A O 1
ATOM 645 N N . SER A 1 82 ? 8.211 1.153 -4.429 1.00 84.62 82 SER A N 1
ATOM 646 C CA . SER A 1 82 ? 8.246 2.603 -4.229 1.00 84.62 82 SER A CA 1
ATOM 647 C C . SER A 1 82 ? 7.400 3.322 -5.282 1.00 84.62 82 SER A C 1
ATOM 649 O O . SER A 1 82 ? 6.571 4.169 -4.953 1.00 84.62 82 SER A O 1
ATOM 651 N N . GLU A 1 83 ? 7.580 2.950 -6.549 1.00 84.94 83 GLU A N 1
ATOM 652 C CA . GLU A 1 83 ? 6.991 3.641 -7.692 1.00 84.94 83 GLU A CA 1
ATOM 653 C C . GLU A 1 83 ? 5.505 3.359 -7.896 1.00 84.94 83 GLU A C 1
ATOM 655 O O . GLU A 1 83 ? 4.765 4.281 -8.218 1.00 84.94 83 GLU A O 1
ATOM 660 N N . TYR A 1 84 ? 5.078 2.111 -7.735 1.00 86.81 84 TYR A N 1
ATOM 661 C CA . TYR A 1 84 ? 3.730 1.655 -8.074 1.00 86.81 84 TYR A CA 1
ATOM 662 C C . TYR A 1 84 ? 2.827 1.491 -6.856 1.00 86.81 84 TYR A C 1
ATOM 664 O O . TYR A 1 84 ? 1.613 1.503 -7.015 1.00 86.81 84 TYR A O 1
ATOM 672 N N . LYS A 1 85 ? 3.390 1.381 -5.644 1.00 85.69 85 LYS A N 1
ATOM 673 C CA . LYS A 1 85 ? 2.596 1.262 -4.410 1.00 85.69 85 LYS A CA 1
ATOM 674 C C . LYS A 1 85 ? 2.716 2.515 -3.546 1.00 85.69 85 LYS A C 1
ATOM 676 O O . LYS A 1 85 ? 1.741 3.239 -3.376 1.00 85.69 85 LYS A O 1
ATOM 681 N N . ILE A 1 86 ? 3.916 2.837 -3.061 1.00 90.12 86 ILE A N 1
ATOM 682 C CA . ILE A 1 86 ? 4.105 3.916 -2.072 1.00 90.12 86 ILE A CA 1
ATOM 683 C C . ILE A 1 86 ? 3.763 5.294 -2.656 1.00 90.12 86 ILE A C 1
ATOM 685 O O . ILE A 1 86 ? 2.944 6.014 -2.087 1.00 90.12 86 ILE A O 1
ATOM 689 N N . LYS A 1 87 ? 4.358 5.676 -3.794 1.00 92.12 87 LYS A N 1
ATOM 690 C CA . LYS A 1 87 ? 4.145 7.006 -4.389 1.00 92.12 87 LYS A CA 1
ATOM 691 C C . LYS A 1 87 ? 2.677 7.274 -4.763 1.00 92.12 87 LYS A C 1
ATOM 693 O O . LYS A 1 87 ? 2.195 8.350 -4.402 1.00 92.12 87 LYS A O 1
ATOM 698 N N . PRO A 1 88 ? 1.943 6.354 -5.426 1.00 94.56 88 PRO A N 1
ATOM 699 C CA . PRO A 1 88 ? 0.526 6.559 -5.724 1.00 94.56 88 PRO A CA 1
ATOM 700 C C . PRO A 1 88 ? -0.337 6.713 -4.468 1.00 94.56 88 PRO A C 1
ATOM 702 O O . PRO A 1 88 ? -1.159 7.628 -4.414 1.00 94.56 88 PRO A O 1
ATOM 705 N N . ILE A 1 89 ? -0.101 5.895 -3.433 1.00 95.00 89 ILE A N 1
ATOM 706 C CA . ILE A 1 89 ? -0.817 5.998 -2.151 1.00 95.00 89 ILE A CA 1
ATOM 707 C C . ILE A 1 89 ? -0.564 7.361 -1.507 1.00 95.00 89 ILE A C 1
ATOM 709 O O . ILE A 1 89 ? -1.511 8.069 -1.177 1.00 95.00 89 ILE A O 1
ATOM 713 N N . VAL A 1 90 ? 0.702 7.769 -1.377 1.00 93.56 90 VAL A N 1
ATOM 714 C CA . VAL A 1 90 ? 1.063 9.050 -0.749 1.00 93.56 90 VAL A CA 1
ATOM 715 C C . VAL A 1 90 ? 0.503 10.235 -1.537 1.00 93.56 90 VAL A C 1
ATOM 717 O O . VAL A 1 90 ? 0.011 11.187 -0.935 1.00 93.56 90 VAL A O 1
ATOM 720 N N . LYS A 1 91 ? 0.519 10.182 -2.877 1.00 94.94 91 LYS A N 1
ATOM 721 C CA . LYS A 1 91 ? -0.102 11.215 -3.721 1.00 94.94 91 LYS A CA 1
ATOM 722 C C . LYS A 1 91 ? -1.594 11.345 -3.413 1.00 94.94 91 LYS A C 1
ATOM 724 O O . LYS A 1 91 ? -2.073 12.461 -3.232 1.00 94.94 91 LYS A O 1
ATOM 729 N N . LYS A 1 92 ? -2.309 10.222 -3.311 1.00 96.56 92 LYS A N 1
ATOM 730 C CA . LYS A 1 92 ? -3.747 10.233 -3.035 1.00 96.56 92 LYS A CA 1
ATOM 731 C C . LYS A 1 92 ? -4.075 10.650 -1.604 1.00 96.56 92 LYS A C 1
ATOM 733 O O . LYS A 1 92 ? -5.030 11.389 -1.410 1.00 96.56 92 LYS A O 1
ATOM 738 N N . LEU A 1 93 ? -3.259 10.269 -0.622 1.00 95.56 93 LEU A N 1
ATOM 739 C CA . LEU A 1 93 ? -3.382 10.764 0.754 1.00 95.56 93 LEU A CA 1
ATOM 740 C C . LEU A 1 93 ? -3.227 12.284 0.824 1.00 95.56 93 LEU A C 1
ATOM 742 O O . LEU A 1 93 ? -4.014 12.949 1.487 1.00 95.56 93 LEU A O 1
ATOM 746 N N . ARG A 1 94 ? -2.245 12.850 0.109 1.00 94.88 94 ARG A N 1
ATOM 747 C CA . ARG A 1 94 ? -2.054 14.307 0.058 1.00 94.88 94 ARG A CA 1
ATOM 748 C C . ARG A 1 94 ? -3.270 15.031 -0.511 1.00 94.88 94 ARG A C 1
ATOM 750 O O . ARG A 1 94 ? -3.615 16.091 -0.003 1.00 94.88 94 ARG A O 1
ATOM 757 N N . GLU A 1 95 ? -3.898 14.457 -1.533 1.00 95.44 95 GLU A N 1
ATOM 758 C CA . GLU A 1 95 ? -5.123 14.980 -2.141 1.00 95.44 95 GLU A CA 1
ATOM 759 C C . GLU A 1 95 ? -6.314 14.895 -1.172 1.00 95.44 95 GLU A C 1
ATOM 761 O O . GLU A 1 95 ? -6.928 15.914 -0.871 1.00 95.44 95 GLU A O 1
ATOM 766 N N . LEU A 1 96 ? -6.607 13.704 -0.639 1.00 95.56 96 LEU A N 1
ATOM 767 C CA . LEU A 1 96 ? -7.783 13.460 0.205 1.00 95.56 96 LEU A CA 1
ATOM 768 C C . LEU A 1 96 ? -7.707 14.182 1.554 1.00 95.56 96 LEU A C 1
ATOM 770 O O . LEU A 1 96 ? -8.700 14.735 2.014 1.00 95.56 96 LEU A O 1
ATOM 774 N N . CYS A 1 97 ? -6.528 14.206 2.173 1.00 94.81 97 CYS A N 1
ATOM 775 C CA . CYS A 1 97 ? -6.308 14.843 3.471 1.00 94.81 97 CYS A CA 1
ATOM 776 C C . CYS A 1 97 ? -5.839 16.302 3.347 1.00 94.81 97 CYS A C 1
ATOM 778 O O . CYS A 1 97 ? -5.451 16.898 4.349 1.00 94.81 97 CYS A O 1
ATOM 780 N N . GLN A 1 98 ? -5.836 16.868 2.131 1.00 94.75 98 GLN A N 1
ATOM 781 C CA . GLN A 1 98 ? -5.487 18.269 1.849 1.00 94.75 98 GLN A CA 1
ATOM 782 C C . GLN A 1 98 ? -4.140 18.701 2.461 1.00 94.75 98 GLN A C 1
ATOM 784 O O . GLN A 1 98 ? -3.987 19.793 3.015 1.00 94.75 98 GLN A O 1
ATOM 789 N N . ILE A 1 99 ? -3.138 17.823 2.372 1.00 95.25 99 ILE A N 1
ATOM 790 C CA . ILE A 1 99 ? -1.841 18.014 3.029 1.00 95.25 99 ILE A CA 1
ATOM 791 C C . ILE A 1 99 ? -1.074 19.158 2.371 1.00 95.25 99 ILE A C 1
ATOM 793 O O . ILE A 1 99 ? -0.683 19.084 1.200 1.00 95.25 99 ILE A O 1
ATOM 797 N N . LYS A 1 100 ? -0.770 20.192 3.157 1.00 93.19 100 LYS A N 1
ATOM 798 C CA . LYS A 1 100 ? -0.030 21.366 2.683 1.00 93.19 100 LYS A CA 1
ATOM 799 C C . LYS A 1 100 ? 1.453 21.044 2.486 1.00 93.19 100 LYS A C 1
ATOM 801 O O . LYS A 1 100 ? 2.047 20.201 3.169 1.00 93.19 100 LYS A O 1
ATOM 806 N N . ARG A 1 101 ? 2.099 21.746 1.550 1.00 90.62 101 ARG A N 1
ATOM 807 C CA . ARG A 1 101 ? 3.551 21.631 1.342 1.00 90.62 101 ARG A CA 1
ATOM 808 C C . ARG A 1 101 ? 4.284 22.032 2.626 1.00 90.62 101 ARG A C 1
ATOM 810 O O . ARG A 1 101 ? 4.026 23.090 3.182 1.00 90.62 101 ARG A O 1
ATOM 817 N N . GLY A 1 102 ? 5.201 21.183 3.090 1.00 89.94 102 GLY A N 1
ATOM 818 C CA . GLY A 1 102 ? 5.988 21.437 4.303 1.00 89.94 102 GLY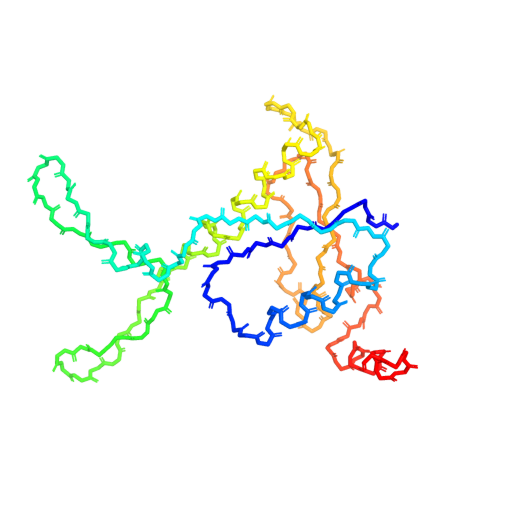 A CA 1
ATOM 819 C C . GLY A 1 102 ? 5.263 21.170 5.627 1.00 89.94 102 GLY A C 1
ATOM 820 O O . GLY A 1 102 ? 5.862 21.392 6.677 1.00 89.94 102 GLY A O 1
ATOM 821 N N . GLN A 1 103 ? 4.024 20.666 5.604 1.00 93.19 103 GLN A N 1
ATOM 822 C CA . GLN A 1 103 ? 3.299 20.288 6.814 1.00 93.19 103 GLN A CA 1
ATOM 823 C C . GLN A 1 103 ? 4.059 19.212 7.603 1.00 93.19 103 GLN A C 1
ATOM 825 O O . GLN A 1 103 ? 4.517 18.211 7.045 1.00 93.19 103 GLN A O 1
ATOM 830 N N . LYS A 1 104 ? 4.196 19.439 8.912 1.00 92.75 104 LYS A N 1
ATOM 831 C CA . LYS A 1 104 ? 4.879 18.528 9.845 1.00 92.75 104 LYS A CA 1
ATOM 832 C C . LYS A 1 104 ? 3.950 17.966 10.916 1.00 92.75 104 LYS A C 1
ATOM 834 O O . LYS A 1 104 ? 4.303 16.969 11.526 1.00 92.75 104 LYS A O 1
ATOM 839 N N . THR A 1 105 ? 2.796 18.589 11.141 1.00 93.88 105 THR A N 1
ATOM 840 C CA . THR A 1 105 ? 1.805 18.111 12.105 1.00 93.88 105 THR A CA 1
ATOM 841 C C . THR A 1 105 ? 1.163 16.829 11.595 1.00 93.88 105 THR A C 1
ATOM 843 O O . THR A 1 105 ? 0.692 16.783 10.451 1.00 93.88 105 THR A O 1
ATOM 846 N N . ILE A 1 106 ? 1.152 15.803 12.447 1.00 94.94 106 ILE A N 1
ATOM 847 C CA . ILE A 1 106 ? 0.499 14.528 12.163 1.00 94.94 106 ILE A CA 1
ATOM 848 C C . ILE A 1 106 ? -0.994 14.789 11.970 1.00 94.94 106 ILE A C 1
ATOM 850 O O . ILE A 1 106 ? -1.661 15.337 12.840 1.00 94.94 106 ILE A O 1
ATOM 854 N N . SER A 1 107 ? -1.494 14.416 10.799 1.00 94.56 107 SER A N 1
ATOM 855 C CA . SER A 1 107 ? -2.897 14.586 10.393 1.00 94.56 107 SER A CA 1
ATOM 856 C C . SER A 1 107 ? -3.480 13.318 9.777 1.00 94.56 107 SER A C 1
ATOM 858 O O . SER A 1 107 ? -4.690 13.198 9.644 1.00 94.56 107 SER A O 1
ATOM 860 N N . VAL A 1 108 ? -2.622 12.356 9.426 1.00 96.31 108 VAL A N 1
ATOM 861 C CA . VAL A 1 108 ? -3.011 11.081 8.829 1.00 96.31 108 VAL A CA 1
ATOM 862 C C . VAL A 1 108 ? -2.487 9.948 9.693 1.00 96.31 108 VAL A C 1
ATOM 864 O O . VAL A 1 108 ? -1.296 9.895 10.005 1.00 96.31 108 VAL A O 1
ATOM 867 N N . THR A 1 109 ? -3.369 9.012 10.034 1.00 96.56 109 THR A N 1
ATOM 868 C CA . THR A 1 109 ? -2.996 7.746 10.670 1.00 96.56 109 THR A CA 1
ATOM 869 C C . THR A 1 109 ? -3.217 6.616 9.678 1.00 96.56 109 THR A C 1
ATOM 871 O O . THR A 1 109 ? -4.347 6.330 9.296 1.00 96.56 109 THR A O 1
ATOM 874 N N . GLN A 1 110 ? -2.138 5.963 9.259 1.00 95.81 110 GLN A N 1
ATOM 875 C CA . GLN A 1 110 ? -2.185 4.841 8.335 1.00 95.81 110 GLN A CA 1
ATOM 876 C C . GLN A 1 110 ? -2.198 3.521 9.103 1.00 95.81 110 GLN A C 1
ATOM 878 O O . GLN A 1 110 ? -1.241 3.193 9.801 1.00 95.81 110 GLN A O 1
ATOM 883 N N . TYR A 1 111 ? -3.268 2.752 8.934 1.00 95.94 111 TYR A N 1
ATOM 884 C CA . TYR A 1 111 ? -3.411 1.421 9.514 1.00 95.94 111 TYR A CA 1
ATOM 885 C C . TYR A 1 111 ? -2.803 0.410 8.542 1.00 95.94 111 TYR A C 1
ATOM 887 O O . TYR A 1 111 ? -3.165 0.388 7.365 1.00 95.94 111 TYR A O 1
ATOM 895 N N . ILE A 1 112 ? -1.859 -0.402 9.014 1.00 94.94 112 ILE A N 1
ATOM 896 C CA . ILE A 1 112 ? -1.147 -1.383 8.191 1.00 94.94 112 ILE A CA 1
ATOM 897 C C . ILE A 1 112 ? -1.286 -2.763 8.837 1.00 94.94 112 ILE A C 1
ATOM 899 O O . ILE A 1 112 ? -0.886 -2.964 9.983 1.00 94.94 112 ILE A O 1
ATOM 903 N N . GLY A 1 113 ? -1.836 -3.722 8.089 1.00 94.69 113 GLY A N 1
ATOM 904 C CA . GLY A 1 113 ? -2.037 -5.107 8.530 1.00 94.69 113 GLY A CA 1
ATOM 905 C C . GLY A 1 113 ? -0.763 -5.950 8.466 1.00 94.69 113 GLY A C 1
ATOM 906 O O . GLY A 1 113 ? -0.692 -6.879 7.673 1.00 94.69 113 GLY A O 1
ATOM 907 N N . ILE A 1 114 ? 0.253 -5.603 9.261 1.00 95.75 114 ILE A N 1
ATOM 908 C CA . ILE A 1 114 ? 1.422 -6.466 9.504 1.00 95.75 114 ILE A CA 1
ATOM 909 C C . ILE A 1 114 ? 1.103 -7.332 10.721 1.00 95.75 114 ILE A C 1
ATOM 911 O O . ILE A 1 114 ? 0.785 -6.780 11.773 1.00 95.75 114 ILE A O 1
ATOM 915 N N . SER A 1 115 ? 1.160 -8.654 10.571 1.00 96.44 115 SER A N 1
ATOM 916 C CA . SER A 1 115 ? 0.893 -9.615 11.645 1.00 96.44 115 SER A CA 1
ATOM 917 C C . SER A 1 115 ? 2.061 -9.727 12.629 1.00 96.44 115 SER A C 1
ATOM 919 O O . SER A 1 115 ? 3.180 -9.295 12.346 1.00 96.44 115 SER A O 1
ATOM 921 N N . TRP A 1 116 ? 1.801 -10.301 13.806 1.00 96.31 116 TRP A N 1
ATOM 922 C CA . TRP A 1 116 ? 2.758 -10.413 14.914 1.00 96.31 116 TRP A CA 1
ATOM 923 C C . TRP A 1 116 ? 4.065 -11.121 14.532 1.00 96.31 116 TRP A C 1
ATOM 925 O O . TRP A 1 116 ? 5.146 -10.670 14.902 1.00 96.31 116 TRP A O 1
ATOM 935 N N . ASP A 1 117 ? 3.993 -12.172 13.721 1.00 96.00 117 ASP A N 1
ATOM 936 C CA . ASP A 1 117 ? 5.143 -12.903 13.170 1.00 96.00 117 ASP A CA 1
ATOM 937 C C . ASP A 1 117 ? 5.991 -12.061 12.193 1.00 96.00 117 ASP A C 1
ATOM 939 O O . ASP A 1 117 ? 7.178 -12.319 11.986 1.00 96.00 117 ASP A O 1
ATOM 943 N N . GLU A 1 118 ? 5.420 -10.985 11.654 1.00 95.19 118 GLU A N 1
ATOM 944 C CA . GLU A 1 118 ? 6.061 -10.059 10.725 1.00 95.19 118 GLU A CA 1
ATOM 945 C C . GLU A 1 118 ? 6.474 -8.725 11.381 1.00 95.19 118 GLU A C 1
ATOM 947 O O . GLU A 1 118 ? 6.801 -7.769 10.674 1.00 95.19 118 GLU A O 1
ATOM 952 N N . TRP A 1 119 ? 6.516 -8.638 12.720 1.00 94.44 119 TRP A N 1
ATOM 953 C CA . TRP A 1 119 ? 6.763 -7.390 13.470 1.00 94.44 119 TRP A CA 1
ATOM 954 C C . TRP A 1 119 ? 8.015 -6.616 13.025 1.00 94.44 119 TRP A C 1
ATOM 956 O O . TRP A 1 119 ? 8.024 -5.386 13.005 1.00 94.44 119 TRP A O 1
ATOM 966 N N . HIS A 1 120 ? 9.068 -7.320 12.602 1.00 95.44 120 HIS A N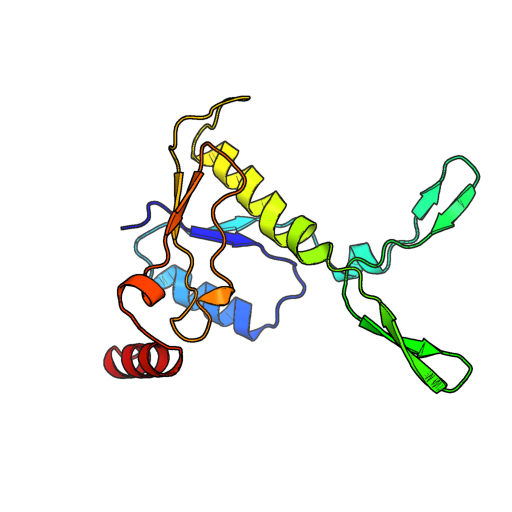 1
ATOM 967 C CA . HIS A 1 120 ? 10.320 -6.735 12.112 1.00 95.44 120 HIS A CA 1
ATOM 968 C C . HIS A 1 120 ? 10.146 -5.914 10.814 1.00 95.44 120 HIS A C 1
ATOM 970 O O . HIS A 1 120 ? 11.039 -5.163 10.411 1.00 95.44 120 HIS A O 1
ATOM 976 N N . ARG A 1 121 ? 8.998 -6.041 10.131 1.00 92.31 121 ARG A N 1
ATOM 977 C CA . ARG A 1 121 ? 8.622 -5.246 8.952 1.00 92.31 121 ARG A CA 1
ATOM 978 C C . ARG A 1 121 ? 7.992 -3.900 9.322 1.00 92.31 121 ARG A C 1
ATOM 980 O O . ARG A 1 121 ? 7.868 -3.049 8.436 1.00 92.31 121 ARG A O 1
ATOM 987 N N . CYS A 1 122 ? 7.619 -3.683 10.585 1.00 94.62 122 CYS A N 1
ATOM 988 C CA . CYS A 1 122 ? 7.065 -2.421 11.064 1.00 94.62 122 CYS A CA 1
ATOM 989 C C . CYS A 1 122 ? 8.110 -1.309 10.956 1.00 94.62 122 CYS A C 1
ATOM 991 O O . CYS A 1 122 ? 9.195 -1.379 11.531 1.00 94.62 122 CYS A O 1
ATOM 993 N N . LYS A 1 123 ? 7.787 -0.266 10.190 1.00 93.50 123 LYS A N 1
ATOM 994 C CA . LYS A 1 123 ? 8.653 0.899 9.997 1.00 93.50 123 LYS A CA 1
ATOM 995 C C . LYS A 1 123 ? 7.846 2.171 10.199 1.00 93.50 123 LYS A C 1
ATOM 997 O O . LYS A 1 123 ? 6.783 2.282 9.589 1.00 93.50 123 LYS A O 1
ATOM 1002 N N . PRO A 1 124 ? 8.335 3.138 10.991 1.00 92.44 124 PRO A N 1
ATOM 1003 C CA . PRO A 1 124 ? 7.649 4.410 11.134 1.00 92.44 124 PRO A CA 1
ATOM 1004 C C . PRO A 1 124 ? 7.515 5.109 9.778 1.00 92.44 124 PRO A C 1
ATOM 1006 O O . PRO A 1 124 ? 8.323 4.909 8.860 1.00 92.44 124 PRO A O 1
ATOM 1009 N N . SER A 1 125 ? 6.488 5.948 9.667 1.00 91.94 125 SER A N 1
ATOM 1010 C CA . SER A 1 125 ? 6.291 6.802 8.501 1.00 91.94 125 SER A CA 1
ATOM 1011 C C . SER A 1 125 ? 7.528 7.668 8.247 1.00 91.94 125 SER A C 1
ATOM 1013 O O . SER A 1 125 ? 8.119 8.232 9.168 1.00 91.94 125 SER A O 1
ATOM 1015 N N . ARG A 1 126 ? 7.905 7.801 6.971 1.00 89.50 126 ARG A N 1
ATOM 1016 C CA . ARG A 1 126 ? 8.965 8.726 6.534 1.00 89.50 126 ARG A CA 1
ATOM 1017 C C . ARG A 1 126 ? 8.469 10.171 6.445 1.00 89.50 126 ARG A C 1
ATOM 1019 O O . ARG A 1 126 ? 9.262 11.106 6.515 1.00 89.50 126 ARG A O 1
ATOM 1026 N N . ASP A 1 127 ? 7.165 10.348 6.266 1.00 92.50 127 ASP A N 1
ATOM 1027 C CA . ASP A 1 127 ? 6.501 11.638 6.149 1.00 92.50 127 ASP A CA 1
ATOM 1028 C C . ASP A 1 127 ? 6.056 12.122 7.534 1.00 92.50 127 ASP A C 1
ATOM 1030 O O . ASP A 1 127 ? 5.257 11.462 8.191 1.00 92.50 127 ASP A O 1
ATOM 1034 N N . LYS A 1 128 ? 6.529 13.301 7.961 1.00 93.94 128 LYS A N 1
ATOM 1035 C CA . LYS A 1 128 ? 6.257 13.860 9.304 1.00 93.94 128 LYS A CA 1
ATOM 1036 C C . LYS A 1 128 ? 4.771 14.111 9.594 1.00 93.94 128 LYS A C 1
ATOM 1038 O O . LYS A 1 128 ? 4.360 14.076 10.744 1.00 93.94 128 LYS A O 1
ATOM 1043 N N . TRP A 1 129 ? 3.971 14.361 8.558 1.00 95.69 129 TRP A N 1
ATOM 1044 C CA . TRP A 1 129 ? 2.529 14.617 8.664 1.00 95.69 129 TRP A CA 1
ATOM 1045 C C . TRP A 1 129 ? 1.681 13.336 8.765 1.00 95.69 129 TRP A C 1
ATOM 1047 O O . TRP A 1 129 ? 0.457 13.423 8.906 1.00 95.69 129 TRP A O 1
ATOM 1057 N N . MET A 1 130 ? 2.311 12.161 8.700 1.00 95.69 130 MET A N 1
ATOM 1058 C CA . MET A 1 130 ? 1.664 10.854 8.744 1.00 95.69 130 MET A CA 1
ATOM 1059 C C . MET A 1 130 ? 2.294 9.986 9.833 1.00 95.69 130 MET A C 1
ATOM 1061 O O . MET A 1 130 ? 3.506 10.005 10.028 1.00 95.69 130 MET A O 1
ATOM 1065 N N . GLN A 1 131 ? 1.481 9.170 10.492 1.00 96.31 131 GLN A N 1
ATOM 1066 C CA . GLN A 1 131 ? 1.940 8.126 11.405 1.00 96.31 131 GLN A CA 1
ATOM 1067 C C . GLN A 1 131 ? 1.403 6.759 10.980 1.00 96.31 131 GLN A C 1
ATOM 1069 O O . GLN A 1 131 ? 0.355 6.670 10.343 1.00 96.31 131 GLN A O 1
ATOM 1074 N N . SER A 1 132 ? 2.114 5.695 11.344 1.00 96.12 132 SER A N 1
ATOM 1075 C CA . SER A 1 132 ? 1.716 4.312 11.062 1.00 96.12 132 SER A CA 1
ATOM 1076 C C . SER A 1 132 ? 1.218 3.636 12.342 1.00 96.12 132 SER A C 1
ATOM 1078 O O . SER A 1 132 ? 1.801 3.829 13.408 1.00 96.12 132 SER A O 1
ATOM 1080 N N . ARG A 1 133 ? 0.142 2.853 12.234 1.00 96.19 133 ARG A N 1
ATOM 1081 C CA . ARG A 1 133 ? -0.416 1.993 13.288 1.00 96.19 133 ARG A CA 1
ATOM 1082 C C . ARG A 1 133 ? -0.524 0.562 12.778 1.00 96.19 133 ARG A C 1
ATOM 1084 O O . ARG A 1 133 ? -0.767 0.351 11.587 1.00 96.19 133 ARG A O 1
ATOM 1091 N N . TRP A 1 134 ? -0.370 -0.405 13.678 1.00 97.25 134 TRP A N 1
ATOM 1092 C CA . TRP A 1 134 ? -0.306 -1.827 13.333 1.00 97.25 134 TRP A CA 1
ATOM 1093 C C . TRP A 1 134 ? -1.268 -2.631 14.208 1.00 97.25 134 TRP A C 1
ATOM 1095 O O . TRP A 1 134 ? -0.838 -3.248 15.181 1.00 97.25 134 TRP A O 1
ATOM 1105 N N . PRO A 1 135 ? -2.569 -2.649 13.868 1.00 96.19 135 PRO A N 1
ATOM 1106 C CA . PRO A 1 135 ? -3.590 -3.250 14.724 1.00 96.19 135 PRO A CA 1
ATOM 1107 C C . PRO A 1 135 ? -3.319 -4.719 15.066 1.00 96.19 135 PRO A C 1
ATOM 1109 O O . PRO A 1 135 ? -3.466 -5.115 16.214 1.00 96.19 135 PRO A O 1
ATOM 1112 N N . LEU A 1 136 ? -2.852 -5.518 14.101 1.00 96.88 136 LEU A N 1
ATOM 1113 C CA . LEU A 1 136 ? -2.567 -6.939 14.335 1.00 96.88 136 LEU A CA 1
ATOM 1114 C C . LEU A 1 136 ? -1.369 -7.146 15.276 1.00 96.88 136 LEU A C 1
ATOM 1116 O O . LEU A 1 136 ? -1.359 -8.100 16.046 1.00 96.88 136 LEU A O 1
ATOM 1120 N N . ILE A 1 137 ? -0.396 -6.227 15.280 1.00 97.06 137 ILE A N 1
ATOM 1121 C CA . ILE A 1 137 ? 0.691 -6.226 16.269 1.00 97.06 137 ILE A CA 1
ATOM 1122 C C . ILE A 1 137 ? 0.149 -5.868 17.652 1.00 97.06 137 ILE A C 1
ATOM 1124 O O . ILE A 1 137 ? 0.460 -6.537 18.632 1.00 97.06 137 ILE A O 1
ATOM 1128 N N . GLU A 1 138 ? -0.675 -4.821 17.728 1.00 95.38 138 GLU A N 1
ATOM 1129 C CA . GLU A 1 138 ? -1.298 -4.347 18.970 1.00 95.38 138 GLU A CA 1
ATOM 1130 C C . GLU A 1 138 ? -2.166 -5.445 19.615 1.00 95.38 138 GLU A C 1
ATOM 1132 O O . GLU A 1 138 ? -2.184 -5.582 20.836 1.00 95.38 138 GLU A O 1
ATOM 1137 N N . MET A 1 139 ? -2.813 -6.274 18.791 1.00 96.31 139 MET A N 1
ATOM 1138 C CA . MET A 1 139 ? -3.614 -7.430 19.206 1.00 96.31 139 MET A CA 1
ATOM 1139 C C . MET A 1 139 ? -2.803 -8.724 19.383 1.00 96.31 139 MET A C 1
ATOM 1141 O O . MET A 1 139 ? -3.368 -9.727 19.809 1.00 96.31 139 MET A O 1
ATOM 1145 N N . LYS A 1 140 ? -1.500 -8.722 19.060 1.00 96.56 140 LYS A N 1
ATOM 1146 C CA . LYS A 1 140 ? -0.627 -9.912 19.028 1.00 96.56 140 LYS A CA 1
ATOM 1147 C C . LYS A 1 140 ? -1.171 -11.060 18.162 1.00 96.56 140 LYS A C 1
ATOM 1149 O O . LYS A 1 140 ? -0.975 -12.223 18.494 1.00 96.56 140 LYS A O 1
ATOM 1154 N N . MET A 1 141 ? -1.825 -10.729 17.049 1.00 97.50 141 MET A N 1
ATOM 1155 C CA . MET A 1 141 ? -2.371 -11.704 16.103 1.00 97.50 141 MET A CA 1
ATOM 1156 C C . MET A 1 141 ? -1.349 -12.067 15.029 1.00 97.50 141 MET A C 1
ATOM 1158 O O . MET A 1 141 ? -0.835 -11.194 14.319 1.00 97.50 141 MET A O 1
ATOM 1162 N N . ASN A 1 142 ? -1.077 -13.357 14.879 1.00 96.88 142 ASN A N 1
ATOM 1163 C CA . ASN A 1 142 ? -0.324 -13.907 13.758 1.00 96.88 142 ASN A CA 1
ATOM 1164 C C . ASN A 1 142 ? -1.251 -14.154 12.544 1.00 96.88 142 ASN A C 1
ATOM 1166 O O . ASN A 1 142 ? -2.447 -13.839 12.559 1.00 96.88 142 ASN A O 1
ATOM 1170 N N . ARG A 1 143 ? -0.695 -14.691 11.453 1.00 94.69 143 ARG A N 1
ATOM 1171 C CA . ARG A 1 143 ? -1.477 -15.031 10.254 1.00 94.69 143 ARG A CA 1
ATOM 1172 C C . ARG A 1 143 ? -2.565 -16.078 10.515 1.00 94.69 143 ARG A C 1
ATOM 1174 O O . ARG A 1 143 ? -3.670 -15.916 10.002 1.00 94.69 143 ARG A O 1
ATOM 1181 N N . ASP A 1 144 ? -2.275 -17.111 11.296 1.00 96.75 144 ASP A N 1
ATOM 1182 C CA . ASP A 1 144 ? -3.230 -18.184 11.589 1.00 96.75 144 ASP A CA 1
ATOM 1183 C C . ASP A 1 144 ? -4.413 -17.664 12.411 1.00 96.75 144 ASP A C 1
ATOM 1185 O O . ASP A 1 144 ? -5.557 -18.004 12.118 1.00 96.75 144 ASP A O 1
ATOM 1189 N N . ASP A 1 145 ? -4.172 -16.747 13.350 1.00 97.19 145 ASP A N 1
ATOM 1190 C CA . ASP A 1 145 ? -5.221 -16.075 14.119 1.00 97.19 145 ASP A CA 1
ATOM 1191 C C . ASP A 1 145 ? -6.159 -15.278 13.201 1.00 97.19 145 ASP A C 1
ATOM 1193 O O . ASP A 1 145 ? -7.374 -15.253 13.406 1.00 97.19 145 ASP A O 1
ATOM 1197 N N . CYS A 1 146 ? -5.618 -14.645 12.152 1.00 95.50 146 CYS A N 1
ATOM 1198 C CA . CYS A 1 146 ? -6.424 -13.938 11.153 1.00 95.50 146 CYS A CA 1
ATOM 1199 C C . CYS A 1 146 ? -7.307 -14.908 10.356 1.00 95.50 146 CYS A C 1
ATOM 1201 O O . CYS A 1 146 ? -8.482 -14.619 10.136 1.00 95.50 146 CYS A O 1
ATOM 1203 N N . ILE A 1 147 ? -6.771 -16.066 9.958 1.00 95.88 147 ILE A N 1
ATOM 1204 C CA . ILE A 1 147 ? -7.526 -17.106 9.241 1.00 95.88 147 ILE A CA 1
ATOM 1205 C C . ILE A 1 147 ? -8.631 -17.678 10.139 1.00 95.88 147 ILE A C 1
ATOM 1207 O O . ILE A 1 147 ? -9.779 -17.793 9.716 1.00 95.88 147 ILE A O 1
ATOM 1211 N N . GLN A 1 148 ? -8.319 -17.984 11.400 1.00 97.00 148 GLN A N 1
ATOM 1212 C CA . GLN A 1 148 ? -9.307 -18.455 12.372 1.00 97.00 148 GLN A CA 1
ATOM 1213 C C . GLN A 1 148 ? -10.403 -17.418 12.614 1.00 97.00 148 GLN A C 1
ATOM 1215 O O . GLN A 1 148 ? -11.584 -17.765 12.670 1.00 97.00 148 GLN A O 1
ATOM 1220 N N . TRP A 1 149 ? -10.029 -16.141 12.720 1.00 96.31 149 TRP A N 1
ATOM 1221 C CA . TRP A 1 149 ? -10.987 -15.050 12.835 1.00 96.31 149 TRP A CA 1
ATOM 1222 C C . TRP A 1 149 ? -11.897 -14.974 11.606 1.00 96.31 149 TRP A C 1
ATOM 1224 O O . TRP A 1 149 ? -13.109 -14.847 11.773 1.00 96.31 149 TRP A O 1
ATOM 1234 N N . MET A 1 150 ? -11.354 -15.110 10.392 1.00 94.62 150 MET A N 1
ATOM 1235 C CA . MET A 1 150 ? -12.154 -15.126 9.162 1.00 94.62 150 MET A CA 1
ATOM 1236 C C . MET A 1 150 ? -13.167 -16.277 9.167 1.00 94.62 150 MET A C 1
ATOM 1238 O O . MET A 1 150 ? -14.367 -16.025 9.054 1.00 94.62 150 MET A O 1
ATOM 1242 N N . ASN A 1 151 ? -12.710 -17.504 9.439 1.00 96.31 151 ASN A N 1
ATOM 124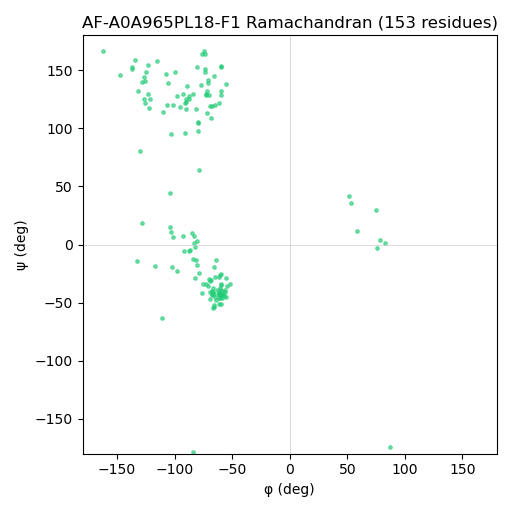3 C CA . ASN A 1 151 ? -13.563 -18.695 9.507 1.00 96.31 151 ASN A CA 1
ATOM 1244 C C . ASN A 1 151 ? -14.683 -18.550 10.551 1.00 96.31 151 ASN A C 1
ATOM 1246 O O . ASN A 1 151 ? -15.835 -18.888 10.290 1.00 96.31 151 ASN A O 1
ATOM 1250 N N . LYS A 1 152 ? -14.366 -18.008 11.734 1.00 97.06 152 LYS A N 1
ATOM 1251 C CA . LYS A 1 152 ? -15.340 -17.799 12.818 1.00 97.06 152 LYS A CA 1
ATOM 1252 C C . LYS A 1 152 ? -16.436 -16.793 12.453 1.00 97.06 152 LYS A C 1
ATOM 1254 O O . LYS A 1 152 ? -17.533 -16.875 12.997 1.00 97.06 152 LYS A O 1
ATOM 1259 N N . ASN A 1 153 ? -16.139 -15.845 11.568 1.00 94.81 153 ASN A N 1
ATOM 1260 C CA . ASN A 1 153 ? -17.071 -14.799 11.148 1.00 94.81 153 ASN A CA 1
ATOM 1261 C C . ASN A 1 153 ? -17.722 -15.082 9.780 1.00 94.81 153 ASN A C 1
ATOM 1263 O O . ASN A 1 153 ? -18.464 -14.235 9.289 1.00 94.81 153 ASN A O 1
ATOM 1267 N N . GLY A 1 154 ? -17.485 -16.261 9.191 1.00 91.88 154 GLY A N 1
ATOM 1268 C CA . GLY A 1 154 ? -18.137 -16.699 7.954 1.00 91.88 154 GLY A CA 1
ATOM 1269 C C . GLY A 1 154 ? -17.624 -16.020 6.682 1.00 91.88 154 GLY A C 1
ATOM 1270 O O . GLY A 1 154 ? -18.404 -15.833 5.748 1.00 91.88 154 GLY A O 1
ATOM 1271 N N . TYR A 1 155 ? -16.346 -15.627 6.669 1.00 86.56 155 TYR A N 1
ATOM 1272 C CA . TYR A 1 155 ? -15.655 -15.106 5.484 1.00 86.56 155 TYR A CA 1
ATOM 1273 C C . TYR A 1 155 ? -15.012 -16.208 4.643 1.00 86.56 155 TYR A C 1
ATOM 1275 O O . TYR A 1 155 ? -14.617 -17.240 5.229 1.00 86.56 155 TYR A O 1
#

Sequence (155 aa):
MPDFAIFADTQDEPESVYKWLDYIKKILPFKIHIVTKGKLSDSALKMRVTSDGRKFSTTSIPLFSHGEDGKIGKIGYRSCTSEYKIKPIVKKLRELCQIKRGQKTISVTQYIGISWDEWHRCKPSRDKWMQSRWPLIEMKMNRDDCIQWMNKNGY

Solvent-accessible surface area (backbone atoms only — not comparable to full-atom values): 9284 Å² total; per-residue (Å²): 133,78,83,56,47,76,45,56,43,37,79,75,70,59,70,68,55,55,57,49,49,62,52,48,65,73,72,48,97,48,56,72,44,80,38,64,78,53,49,53,66,64,55,45,70,42,78,40,69,49,98,87,66,52,75,48,65,59,66,32,63,66,43,78,42,73,44,99,86,69,47,80,42,71,47,77,39,67,48,40,57,51,61,37,36,50,48,49,46,53,54,50,48,36,63,78,69,65,57,58,91,85,54,53,67,70,79,43,80,45,79,42,90,45,31,38,87,46,52,90,71,70,67,78,54,89,50,62,28,37,42,62,45,41,62,30,44,78,67,63,30,36,68,66,53,52,53,52,51,34,57,76,72,73,100

Radius of gyration: 19.3 Å; Cα contacts (8 Å, |Δi|>4): 197; chains: 1; bounding box: 47×42×48 Å